Protein AF-A0A970DNC8-F1 (afdb_monomer_lite)

Radius of gyration: 26.07 Å; chains: 1; bounding box: 60×20×73 Å

Sequence (137 aa):
MKCIRCGKEHPNNVEVCDVCHFNFKEYRNRTKYYGINLRPEEINDDKRDLIIRPLLSFMFGIFGLMIPAIAVGTGLFFIIIFALVLNILAIRIAKRPAQSTFEYVRKFGIGLGILGLIISSIIFLLVLYFTIASILS

Secondary structure (DSSP, 8-state):
-B-TTT--B--TT-SB-TTT--BHHHHHHHHHHH---------SSHHHHHHHHHHHHHHHHHHHHHHHHHHHHHT-THHHHHHHHHHHHHHHHHTS---GGGHHHHHHHHHHHHHHHHHHHHHHHHHHHHHHHHHH-

pLDDT: mean 75.58, std 11.91, range [36.81, 89.94]

Foldseek 3Di:
DADPPPRDDDDPPDQADPPPRRGPPVVVVCCVPVVPPPPPDDDDDVQVLLVVLLVLLLVLLVCLQVQLVVCVVVVVLVSLVVSLVSLVSSLVSLVDHHDPVSVVSSVNSPVSSVVSNVVSVVSNVVVVVVVVVVVVD

Structure (mmCIF, N/CA/C/O backbone):
data_AF-A0A970DNC8-F1
#
_entry.id   AF-A0A970DNC8-F1
#
loop_
_atom_site.group_PDB
_atom_site.id
_atom_site.type_symbol
_atom_site.label_atom_id
_atom_site.label_alt_id
_atom_site.label_comp_id
_atom_site.label_asym_id
_atom_site.label_entity_id
_atom_site.label_seq_id
_atom_site.pdbx_PDB_ins_code
_atom_site.Cartn_x
_atom_site.Cartn_y
_atom_site.Cartn_z
_atom_site.occupancy
_atom_site.B_iso_or_equiv
_atom_site.auth_seq_id
_atom_site.auth_comp_id
_atom_site.auth_asym_id
_atom_site.auth_atom_id
_atom_site.pdbx_PDB_model_num
ATOM 1 N N . MET A 1 1 ? -35.114 8.768 35.072 1.00 74.69 1 MET A N 1
ATOM 2 C CA . MET A 1 1 ? -33.893 8.584 34.253 1.00 74.69 1 MET A CA 1
ATOM 3 C C . MET A 1 1 ? -34.097 7.496 33.203 1.00 74.69 1 MET A C 1
ATOM 5 O O . MET A 1 1 ? -34.771 6.512 33.485 1.00 74.69 1 MET A O 1
ATOM 9 N N . LYS A 1 2 ? -33.525 7.654 32.005 1.00 74.19 2 LYS A N 1
ATOM 10 C CA . LYS A 1 2 ? -33.611 6.656 30.926 1.00 74.19 2 LYS A CA 1
ATOM 11 C C . LYS A 1 2 ? -32.486 5.625 31.058 1.00 74.19 2 LYS A C 1
ATOM 13 O O . LYS A 1 2 ? -31.333 6.002 31.264 1.00 74.19 2 LYS A O 1
ATOM 18 N N . CYS A 1 3 ? -32.795 4.334 30.938 1.00 71.69 3 CYS A N 1
ATOM 19 C CA . CYS A 1 3 ? -31.767 3.297 30.912 1.00 71.69 3 CYS A CA 1
ATOM 20 C C . CYS A 1 3 ? -30.936 3.394 29.625 1.00 71.69 3 CYS A C 1
ATOM 22 O O . CYS A 1 3 ? -31.488 3.354 28.529 1.00 71.69 3 CYS A O 1
ATOM 24 N N . ILE A 1 4 ? -29.609 3.457 29.746 1.00 70.44 4 ILE A N 1
ATOM 25 C CA . ILE A 1 4 ? -28.689 3.565 28.598 1.00 70.44 4 ILE A CA 1
ATOM 26 C C . ILE A 1 4 ? -28.720 2.296 27.731 1.00 70.44 4 ILE A C 1
ATOM 28 O O . ILE A 1 4 ? -28.471 2.360 26.532 1.00 70.44 4 ILE A O 1
ATOM 32 N N . ARG A 1 5 ? -29.051 1.142 28.327 1.00 67.19 5 ARG A N 1
ATOM 33 C CA . ARG A 1 5 ? -29.021 -0.159 27.650 1.00 67.19 5 ARG A CA 1
ATOM 34 C C . ARG A 1 5 ? -30.344 -0.532 26.979 1.00 67.19 5 ARG A C 1
ATOM 36 O O . ARG A 1 5 ? -30.318 -1.024 25.860 1.00 67.19 5 ARG A O 1
ATOM 43 N N . CYS A 1 6 ? -31.482 -0.320 27.646 1.00 72.06 6 CYS A N 1
ATOM 44 C CA . CYS A 1 6 ? -32.801 -0.709 27.121 1.00 72.06 6 CYS A CA 1
ATOM 45 C C . CYS A 1 6 ? -33.707 0.470 26.741 1.00 72.06 6 CYS A C 1
ATOM 47 O O . CYS A 1 6 ? -34.789 0.255 26.205 1.00 72.06 6 CYS A O 1
ATOM 49 N N . GLY A 1 7 ? -33.309 1.712 27.032 1.00 70.31 7 GLY A N 1
ATOM 50 C CA . GLY A 1 7 ? -34.060 2.906 26.653 1.00 70.31 7 GLY A CA 1
ATOM 51 C C . GLY A 1 7 ? -35.369 3.144 27.416 1.00 70.31 7 GLY A C 1
ATOM 52 O O . GLY A 1 7 ? -36.033 4.133 27.121 1.00 70.31 7 GLY A O 1
ATOM 53 N N . LYS A 1 8 ? -35.744 2.299 28.386 1.00 74.50 8 LYS A N 1
ATOM 54 C CA . LYS A 1 8 ? -36.939 2.510 29.220 1.00 74.50 8 LYS A CA 1
ATOM 55 C C . LYS A 1 8 ? -36.723 3.591 30.278 1.00 74.50 8 LYS A C 1
ATOM 57 O O . LYS A 1 8 ? -35.601 3.814 30.743 1.00 74.50 8 LYS A O 1
ATOM 62 N N . GLU A 1 9 ? -37.806 4.271 30.636 1.00 80.06 9 GLU A N 1
ATOM 63 C CA . GLU A 1 9 ? -37.814 5.279 31.692 1.00 80.06 9 GLU A CA 1
ATOM 64 C C . GLU A 1 9 ? -38.011 4.632 33.060 1.00 80.06 9 GLU A C 1
ATOM 66 O O . GLU A 1 9 ? -38.894 3.801 33.252 1.00 80.06 9 GLU A O 1
ATOM 71 N N . HIS A 1 10 ? -37.174 5.032 34.013 1.00 78.94 10 HIS A N 1
ATOM 72 C CA . HIS A 1 10 ? -37.218 4.558 35.390 1.00 78.94 10 HIS A CA 1
ATOM 73 C C . HIS A 1 10 ? -37.240 5.735 36.373 1.00 78.94 10 HIS A C 1
ATOM 75 O O . HIS A 1 10 ? -36.703 6.808 36.063 1.00 78.94 10 HIS A O 1
ATOM 81 N N . PRO A 1 11 ? -37.790 5.541 37.585 1.00 81.94 11 PRO A N 1
ATOM 82 C CA . PRO A 1 11 ? -37.648 6.492 38.681 1.00 81.94 11 PRO A CA 1
ATOM 83 C C . PRO A 1 11 ? -36.172 6.813 38.958 1.00 81.94 11 PRO A C 1
ATOM 85 O O . PRO A 1 11 ? -35.288 5.974 38.783 1.00 81.94 11 PRO A O 1
ATOM 88 N N . ASN A 1 12 ? -35.887 8.027 39.432 1.00 73.56 12 ASN A N 1
ATOM 89 C CA . ASN A 1 12 ? -34.510 8.493 39.654 1.00 73.56 12 ASN A CA 1
ATOM 90 C C . ASN A 1 12 ? -33.761 7.757 40.788 1.00 73.56 12 ASN A C 1
ATOM 92 O O . ASN A 1 12 ? -32.561 7.967 40.942 1.00 73.56 12 ASN A O 1
ATOM 96 N N . ASN A 1 13 ? -34.444 6.894 41.551 1.00 76.88 13 ASN A N 1
ATOM 97 C CA . ASN A 1 13 ? -33.895 6.173 42.705 1.00 76.88 13 ASN A CA 1
ATOM 98 C C . ASN A 1 13 ? -33.688 4.661 42.466 1.00 76.88 13 ASN A C 1
ATOM 100 O O . ASN A 1 13 ? -33.577 3.887 43.411 1.00 76.88 13 ASN A O 1
ATOM 104 N N . VAL A 1 14 ? -33.692 4.210 41.210 1.00 78.12 14 VAL A N 1
ATOM 105 C CA . VAL A 1 14 ? -33.537 2.785 40.882 1.00 78.12 14 VAL A CA 1
ATOM 106 C C . VAL A 1 14 ? -32.055 2.435 40.712 1.00 78.12 14 VAL A C 1
ATOM 108 O O . VAL A 1 14 ? -31.379 3.001 39.856 1.00 78.12 14 VAL A O 1
ATOM 111 N N . GLU A 1 15 ? -31.540 1.491 41.508 1.00 81.38 15 GLU A N 1
ATOM 112 C CA . GLU A 1 15 ? -30.134 1.055 41.418 1.00 81.38 15 GLU A CA 1
ATOM 113 C C . GLU A 1 15 ? -29.879 0.099 40.240 1.00 81.38 15 GLU A C 1
ATOM 115 O O . GLU A 1 15 ? -28.806 0.138 39.633 1.00 81.38 15 GLU A O 1
ATOM 120 N N . VAL A 1 16 ? -30.869 -0.724 39.876 1.00 80.75 16 VAL A N 1
ATOM 121 C CA . VAL A 1 16 ? -30.772 -1.735 38.812 1.00 80.75 16 VAL A CA 1
ATOM 122 C C . VAL A 1 16 ? -32.027 -1.704 37.944 1.00 80.75 16 VAL A C 1
ATOM 124 O O . VAL A 1 16 ? -33.138 -1.709 38.460 1.00 80.75 16 VAL A O 1
ATOM 127 N N . CYS A 1 17 ? -31.861 -1.681 36.622 1.00 77.06 17 CYS A N 1
ATOM 128 C CA . CYS A 1 17 ? -32.978 -1.771 35.685 1.00 77.06 17 CYS A CA 1
ATOM 129 C C . CYS A 1 17 ? -33.678 -3.131 35.825 1.00 77.06 17 CYS A C 1
ATOM 131 O O . CYS A 1 17 ? -33.053 -4.171 35.645 1.00 77.06 17 CYS A O 1
ATOM 133 N N . ASP A 1 18 ? -34.978 -3.112 36.084 1.00 78.69 18 ASP A N 1
ATOM 134 C CA . ASP A 1 18 ? -35.879 -4.269 36.163 1.00 78.69 18 ASP A CA 1
ATOM 135 C C . ASP A 1 18 ? -36.014 -5.040 34.837 1.00 78.69 18 ASP A C 1
ATOM 137 O O . ASP A 1 18 ? -36.300 -6.231 34.839 1.00 78.69 18 ASP A O 1
ATOM 141 N N . VAL A 1 19 ? -35.785 -4.376 33.701 1.00 75.62 19 VAL A N 1
ATOM 142 C CA . VAL A 1 19 ? -35.993 -4.966 32.366 1.00 75.62 19 VAL A CA 1
ATOM 143 C C . VAL A 1 19 ? -34.734 -5.613 31.798 1.00 75.62 19 VAL A C 1
ATOM 145 O O . VAL A 1 19 ? -34.812 -6.626 31.111 1.00 75.62 19 VAL A O 1
ATOM 148 N N . CYS A 1 20 ? -33.565 -5.010 32.017 1.00 73.50 20 CYS A N 1
ATOM 149 C CA . CYS A 1 20 ? -32.308 -5.479 31.419 1.00 73.50 20 CYS A CA 1
ATOM 150 C C . CYS A 1 20 ? -31.195 -5.733 32.438 1.00 73.50 20 CYS A C 1
ATOM 152 O O . CYS A 1 20 ? -30.039 -5.913 32.048 1.00 73.50 20 CYS A O 1
ATOM 154 N N . HIS A 1 21 ? -31.529 -5.696 33.732 1.00 80.12 21 HIS A N 1
ATOM 155 C CA . HIS A 1 21 ? -30.613 -5.900 34.856 1.00 80.12 21 HIS A CA 1
ATOM 156 C C . HIS A 1 21 ? -29.367 -5.002 34.823 1.00 80.12 21 HIS A C 1
ATOM 158 O O . HIS A 1 21 ? -28.321 -5.326 35.381 1.00 80.12 21 HIS A O 1
ATOM 164 N N . PHE A 1 22 ? -29.459 -3.847 34.161 1.00 77.94 22 PHE A N 1
ATOM 165 C CA . PHE A 1 22 ? -28.363 -2.889 34.082 1.00 77.94 22 PHE A CA 1
ATOM 166 C C . PHE A 1 22 ? -28.186 -2.150 35.412 1.00 77.94 22 PHE A C 1
ATOM 168 O O . PHE A 1 22 ? -29.125 -1.516 35.889 1.00 77.94 22 PHE A O 1
ATOM 175 N N . ASN A 1 23 ? -26.980 -2.200 35.984 1.00 81.62 23 ASN A N 1
ATOM 176 C CA . ASN A 1 23 ? -26.659 -1.585 37.271 1.00 81.62 23 ASN A CA 1
ATOM 177 C C . ASN A 1 23 ? -26.191 -0.128 37.095 1.00 81.62 23 ASN A C 1
ATOM 179 O O . ASN A 1 23 ? -25.080 0.152 36.635 1.00 81.62 23 ASN A O 1
ATOM 183 N N . PHE A 1 24 ? -27.043 0.816 37.493 1.00 81.12 24 PHE A N 1
ATOM 184 C CA . PHE A 1 24 ? -26.782 2.251 37.386 1.00 81.12 24 PHE A CA 1
ATOM 185 C C . PHE A 1 24 ? -25.707 2.729 38.365 1.00 81.12 24 PHE A C 1
ATOM 187 O O . PHE A 1 24 ? -24.965 3.667 38.060 1.00 81.12 24 PHE A O 1
ATOM 194 N N . LYS A 1 25 ? -25.608 2.086 39.533 1.00 79.31 25 LYS A N 1
ATOM 195 C CA . LYS A 1 25 ? -24.642 2.418 40.585 1.00 79.31 25 LYS A CA 1
ATOM 196 C C . LYS A 1 25 ? -23.228 2.040 40.168 1.00 79.31 25 LYS A C 1
ATOM 198 O O . LYS A 1 25 ? -22.313 2.850 40.291 1.00 79.31 25 LYS A O 1
ATOM 203 N N . GLU A 1 26 ? -23.066 0.847 39.601 1.00 75.00 26 GLU A N 1
ATOM 204 C CA . GLU A 1 26 ? -21.781 0.395 39.068 1.00 75.00 26 GLU A CA 1
ATOM 205 C C . GLU A 1 26 ? -21.335 1.259 37.884 1.00 75.00 26 GLU A C 1
ATOM 207 O O . GLU A 1 26 ? -20.182 1.682 37.829 1.00 75.00 26 GLU A O 1
ATOM 212 N N . TYR A 1 27 ? -22.257 1.598 36.978 1.00 72.69 27 TYR A N 1
ATOM 213 C CA . TYR A 1 27 ? -21.968 2.491 35.859 1.00 72.69 27 TYR A CA 1
ATOM 214 C C . TYR A 1 27 ? -21.524 3.887 36.323 1.00 72.69 27 TYR A C 1
ATOM 216 O O . TYR A 1 27 ? -20.517 4.399 35.836 1.00 72.69 27 TYR A O 1
ATOM 224 N N . ARG A 1 28 ? -22.222 4.478 37.307 1.00 73.12 28 ARG A N 1
ATOM 225 C CA . ARG A 1 28 ? -21.870 5.782 37.896 1.00 73.12 28 ARG A CA 1
ATOM 226 C C . ARG A 1 28 ? -20.523 5.745 38.621 1.00 73.12 28 ARG A C 1
ATOM 228 O O . ARG A 1 28 ? -19.752 6.698 38.542 1.00 73.12 28 ARG A O 1
ATOM 235 N N . ASN A 1 29 ? -20.223 4.650 39.316 1.00 72.50 29 ASN A N 1
ATOM 236 C CA . ASN A 1 29 ? -18.922 4.469 39.952 1.00 72.50 29 ASN A CA 1
ATOM 237 C C . ASN A 1 29 ? -17.822 4.311 38.897 1.00 72.50 29 ASN A C 1
ATOM 239 O O . ASN A 1 29 ? -16.789 4.968 39.001 1.00 72.50 29 ASN A O 1
ATOM 243 N N . ARG A 1 30 ? -18.046 3.531 37.831 1.00 63.44 30 ARG A N 1
ATOM 244 C CA . ARG A 1 30 ? -17.067 3.413 3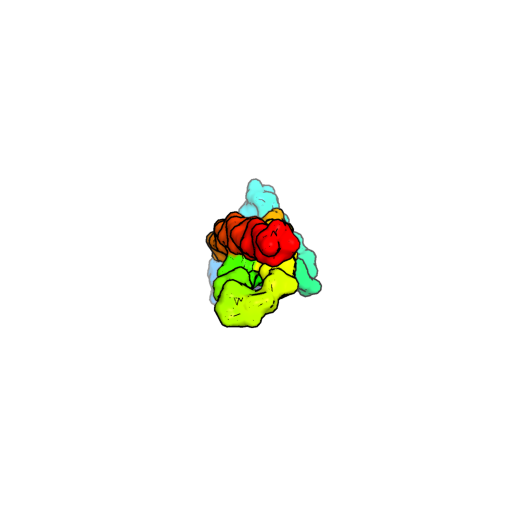6.745 1.00 63.44 30 ARG A CA 1
ATOM 245 C C . ARG A 1 30 ? -16.789 4.748 36.064 1.00 63.44 30 ARG A C 1
ATOM 247 O O . ARG A 1 30 ? -15.627 5.058 35.842 1.00 63.44 30 ARG A O 1
ATOM 254 N N . THR A 1 31 ? -17.804 5.556 35.763 1.00 64.44 31 THR A N 1
ATOM 255 C CA . THR A 1 31 ? -17.577 6.883 35.168 1.00 64.44 31 THR A CA 1
ATOM 256 C C . THR A 1 31 ? -16.831 7.823 36.114 1.00 64.44 31 THR A C 1
ATOM 258 O O . THR A 1 31 ? -15.974 8.571 35.651 1.00 64.44 31 THR A O 1
ATOM 261 N N . LYS A 1 32 ? -17.080 7.738 37.430 1.00 66.75 32 LYS A N 1
ATOM 262 C CA . LYS A 1 32 ? -16.378 8.540 38.445 1.00 66.75 32 LYS A CA 1
ATOM 263 C C . LYS A 1 32 ? -14.904 8.150 38.619 1.00 66.75 32 LYS A C 1
ATOM 265 O O . LYS A 1 32 ? -14.070 9.038 38.744 1.00 66.75 32 LYS A O 1
ATOM 270 N N . TYR A 1 33 ? -14.584 6.854 38.638 1.00 56.44 33 TYR A N 1
ATOM 271 C CA . TYR A 1 33 ? -13.221 6.368 38.912 1.00 56.44 33 TYR A CA 1
ATOM 272 C C . TYR A 1 33 ? -12.362 6.177 37.657 1.00 56.44 33 TYR A C 1
ATOM 274 O O . TYR A 1 33 ? -11.154 6.374 37.720 1.00 56.44 33 TYR A O 1
ATOM 282 N N . TYR A 1 34 ? -12.962 5.822 36.518 1.00 59.91 34 TYR A N 1
ATOM 283 C CA . TYR A 1 34 ? -12.230 5.540 35.277 1.00 59.91 34 TYR A CA 1
ATOM 284 C C . TYR A 1 34 ? -12.287 6.675 34.257 1.00 59.91 34 TYR A C 1
ATOM 286 O O . TYR A 1 34 ? -11.800 6.496 33.144 1.00 59.91 34 TYR A O 1
ATOM 294 N N . GLY A 1 35 ? -12.885 7.826 34.600 1.00 48.44 35 GLY A N 1
ATOM 295 C CA . GLY A 1 35 ? -12.924 8.992 33.714 1.00 48.44 35 GLY A CA 1
ATOM 296 C C . GLY A 1 35 ? -13.406 8.632 32.311 1.00 48.44 35 GLY A C 1
ATOM 297 O O . GLY A 1 35 ? -12.853 9.109 31.321 1.00 48.44 35 GLY A O 1
ATOM 298 N N . ILE A 1 36 ? -14.386 7.723 32.216 1.00 52.44 36 ILE A N 1
ATOM 299 C CA . ILE A 1 36 ? -14.956 7.333 30.932 1.00 52.44 36 ILE A CA 1
ATOM 300 C C . ILE A 1 36 ? -15.714 8.565 30.458 1.00 52.44 36 ILE A C 1
ATOM 302 O O . ILE A 1 36 ? -16.857 8.793 30.855 1.00 52.44 36 ILE A O 1
ATOM 306 N N . ASN A 1 37 ? -15.033 9.377 29.651 1.00 45.44 37 ASN A N 1
ATOM 307 C CA . ASN A 1 37 ? -15.602 10.424 28.825 1.00 45.44 37 ASN A CA 1
ATOM 308 C C . ASN A 1 37 ? -16.607 9.766 27.872 1.00 45.44 37 ASN A C 1
ATOM 310 O O . ASN A 1 37 ? -16.352 9.600 26.683 1.00 45.44 37 ASN A O 1
ATOM 314 N N . LEU A 1 38 ? -17.772 9.384 28.388 1.00 49.81 38 LEU A N 1
ATOM 315 C CA . LEU A 1 38 ? -18.983 9.328 27.596 1.00 49.81 38 LEU A CA 1
ATOM 316 C C . LEU A 1 38 ? -19.346 10.777 27.313 1.00 49.81 38 LEU A C 1
ATOM 318 O O . LEU A 1 38 ? -20.230 11.340 27.949 1.00 49.81 38 LEU A O 1
ATOM 322 N N . ARG A 1 39 ? -18.604 11.395 26.394 1.00 42.31 39 ARG A N 1
ATOM 323 C CA . ARG A 1 39 ? -19.081 12.575 25.695 1.00 42.31 39 ARG A CA 1
ATOM 324 C C . ARG A 1 39 ? -20.351 12.143 24.959 1.00 42.31 39 ARG A C 1
ATOM 326 O O . ARG A 1 39 ? -20.266 11.266 24.094 1.00 42.31 39 ARG A O 1
ATOM 333 N N . PRO A 1 40 ? -21.524 12.694 25.300 1.00 50.53 40 PRO A N 1
ATOM 334 C CA . PRO A 1 40 ? -22.644 12.677 24.388 1.00 50.53 40 PRO A CA 1
ATOM 335 C C . PRO A 1 40 ? -22.340 13.768 23.362 1.00 50.53 40 PRO A C 1
ATOM 337 O O . PRO A 1 40 ? -22.773 14.899 23.522 1.00 50.53 40 PRO A O 1
ATOM 340 N N . GLU A 1 41 ? -21.507 13.475 22.371 1.00 40.44 41 GLU A N 1
ATOM 341 C CA . GLU A 1 41 ? -21.140 14.476 21.370 1.00 40.44 41 GLU A CA 1
ATOM 342 C C . GLU A 1 41 ? -21.199 13.818 19.994 1.00 40.44 41 GLU A C 1
ATOM 344 O O . GLU A 1 41 ? -20.431 12.913 19.672 1.00 40.44 41 GLU A O 1
ATOM 349 N N . GLU A 1 42 ? -22.259 14.201 19.284 1.00 36.81 42 GLU A N 1
ATOM 350 C CA . GLU A 1 42 ? -22.454 14.135 17.838 1.00 36.81 42 GLU A CA 1
ATOM 351 C C . GLU A 1 42 ? -21.955 12.869 17.133 1.00 36.81 42 GLU A C 1
ATOM 353 O O . GLU A 1 42 ? -20.850 12.753 16.602 1.00 36.81 42 GLU A O 1
ATOM 358 N N . ILE A 1 43 ? -22.876 11.917 16.990 1.00 48.34 43 ILE A N 1
ATOM 359 C CA . ILE A 1 43 ? -22.907 11.131 15.760 1.00 48.34 43 ILE A CA 1
ATOM 360 C C . ILE A 1 43 ? -23.159 12.144 14.638 1.00 48.34 43 ILE A C 1
ATOM 362 O O . ILE A 1 43 ? -24.233 12.735 14.644 1.00 48.34 43 ILE A O 1
ATOM 366 N N . ASN A 1 44 ? -22.194 12.360 13.736 1.00 46.28 44 ASN A N 1
ATOM 367 C CA . ASN A 1 44 ? -22.399 12.434 12.275 1.00 46.28 44 ASN A CA 1
ATOM 368 C C . ASN A 1 44 ? -21.187 13.026 11.525 1.00 46.28 44 ASN A C 1
ATOM 370 O O . ASN A 1 44 ? -21.326 14.070 10.915 1.00 46.28 44 ASN A O 1
ATOM 374 N N . ASP A 1 45 ? -20.017 12.366 11.548 1.00 49.47 45 ASP A N 1
ATOM 375 C CA . ASP A 1 45 ? -19.222 12.109 10.317 1.00 49.47 45 ASP A CA 1
ATOM 376 C C . ASP A 1 45 ? -17.858 11.439 10.576 1.00 49.47 45 ASP A C 1
ATOM 378 O O . ASP A 1 45 ? -17.447 10.569 9.806 1.00 49.47 45 ASP A O 1
ATOM 382 N N . ASP A 1 46 ? -17.209 11.689 11.716 1.00 54.25 46 ASP A N 1
ATOM 383 C CA . ASP A 1 46 ? -15.831 11.210 11.951 1.00 54.25 46 ASP A CA 1
ATOM 384 C C . ASP A 1 46 ? -15.691 9.677 12.060 1.00 54.25 46 ASP A C 1
ATOM 386 O O . ASP A 1 46 ? -14.696 9.094 11.622 1.00 54.25 46 ASP A O 1
ATOM 390 N N . LYS A 1 47 ? -16.704 8.973 12.592 1.00 53.31 47 LYS A N 1
ATOM 391 C CA . LYS A 1 47 ? -16.660 7.501 12.741 1.00 53.31 47 LYS A CA 1
ATOM 392 C C . LYS A 1 47 ? -16.601 6.757 11.411 1.00 53.31 47 LYS A C 1
ATOM 394 O O . LYS A 1 47 ? -15.976 5.701 11.345 1.00 53.31 47 LYS A O 1
ATOM 399 N N . ARG A 1 48 ? -17.239 7.282 10.360 1.00 59.06 48 ARG A N 1
ATOM 400 C CA . ARG A 1 48 ? -17.141 6.679 9.022 1.00 59.06 48 ARG A CA 1
ATOM 401 C C . ARG A 1 48 ? -15.739 6.855 8.466 1.00 59.06 48 ARG A C 1
ATOM 403 O O . ARG A 1 48 ? -15.193 5.922 7.888 1.00 59.06 48 ARG A O 1
ATOM 410 N N . ASP A 1 49 ? -15.132 8.004 8.715 1.00 61.59 49 ASP A N 1
ATOM 411 C CA . ASP A 1 49 ? -13.806 8.328 8.210 1.00 61.59 49 ASP A CA 1
ATOM 412 C C . ASP A 1 49 ? -12.711 7.427 8.824 1.00 61.59 49 ASP A C 1
ATOM 414 O O . ASP A 1 49 ? -11.800 6.965 8.133 1.00 61.59 49 ASP A O 1
ATOM 418 N N . LEU A 1 50 ? -12.873 7.051 10.099 1.00 61.12 50 LEU A N 1
ATOM 419 C CA . LEU A 1 50 ? -12.040 6.066 10.811 1.00 61.12 50 LEU A CA 1
ATOM 420 C C . LEU A 1 50 ? -12.055 4.648 10.193 1.00 61.12 50 LEU A C 1
ATOM 422 O O . LEU A 1 50 ? -11.128 3.874 10.452 1.00 61.12 50 LEU A O 1
ATOM 426 N N . ILE A 1 51 ? -13.076 4.313 9.393 1.00 68.06 51 ILE A N 1
ATOM 427 C CA . ILE A 1 51 ? -13.236 3.024 8.691 1.00 68.06 51 ILE A CA 1
ATOM 428 C C . ILE A 1 51 ? -12.887 3.161 7.203 1.00 68.06 51 ILE A C 1
ATOM 430 O O . ILE A 1 51 ? -12.194 2.312 6.642 1.00 68.06 51 ILE A O 1
ATOM 434 N N . ILE A 1 52 ? -13.333 4.242 6.557 1.00 73.88 52 ILE A N 1
ATOM 435 C CA . ILE A 1 52 ? -13.134 4.474 5.122 1.00 73.88 52 ILE A CA 1
ATOM 436 C C . ILE A 1 52 ? -11.649 4.639 4.813 1.00 73.88 52 ILE A C 1
ATOM 438 O O . ILE A 1 52 ? -11.160 4.025 3.875 1.00 73.88 52 ILE A O 1
ATOM 442 N N . ARG A 1 53 ? -10.897 5.400 5.613 1.00 76.19 53 ARG A N 1
ATOM 443 C CA . ARG A 1 53 ? -9.465 5.656 5.374 1.00 76.19 53 ARG A CA 1
ATOM 444 C C . ARG A 1 53 ? -8.603 4.389 5.312 1.00 76.19 53 ARG A C 1
ATOM 446 O O . ARG A 1 53 ? -7.858 4.252 4.339 1.00 76.19 53 ARG A O 1
ATOM 453 N N . PRO A 1 54 ? -8.656 3.462 6.290 1.00 73.88 54 PRO A N 1
ATOM 454 C CA . PRO A 1 54 ? -7.878 2.228 6.202 1.00 73.88 54 PRO A CA 1
ATOM 455 C C . PRO A 1 54 ? -8.318 1.340 5.029 1.00 73.88 54 PRO A C 1
ATOM 457 O O . PRO A 1 54 ? -7.457 0.742 4.386 1.00 73.88 54 PRO A O 1
ATOM 460 N N . LEU A 1 55 ? -9.611 1.313 4.686 1.00 80.19 55 LEU A N 1
ATOM 461 C CA . LEU A 1 55 ? -10.102 0.597 3.504 1.00 80.19 55 LEU A CA 1
ATOM 462 C C . LEU A 1 55 ? -9.579 1.220 2.197 1.00 80.19 55 LEU A C 1
ATOM 464 O O . LEU A 1 55 ? -9.104 0.511 1.314 1.00 80.19 55 LEU A O 1
ATOM 468 N N . LEU A 1 56 ? -9.606 2.550 2.092 1.00 81.38 56 LEU A N 1
ATOM 469 C CA . LEU A 1 56 ? -9.147 3.292 0.919 1.00 81.38 56 LEU A CA 1
ATOM 470 C C . LEU A 1 56 ? -7.639 3.126 0.711 1.00 81.38 56 LEU A C 1
ATOM 472 O O . LEU A 1 56 ? -7.188 2.915 -0.409 1.00 81.38 56 LEU A O 1
ATOM 476 N N . SER A 1 57 ? -6.861 3.166 1.797 1.00 82.50 57 SER A N 1
ATOM 477 C CA . SER A 1 57 ? -5.427 2.872 1.760 1.00 82.50 57 SER A CA 1
ATOM 478 C C . SER A 1 57 ? -5.150 1.462 1.237 1.00 82.50 57 SER A C 1
ATOM 480 O O . SER A 1 57 ? -4.292 1.288 0.374 1.00 82.50 57 SER A O 1
ATOM 482 N N . PHE A 1 58 ? -5.903 0.469 1.710 1.00 83.06 58 PHE A N 1
ATOM 483 C CA . PHE A 1 58 ? -5.778 -0.906 1.241 1.00 83.06 58 PHE A CA 1
ATOM 484 C C . PHE A 1 58 ? -6.105 -1.033 -0.254 1.00 83.06 58 PHE A C 1
ATOM 486 O O . PHE A 1 58 ? -5.309 -1.592 -1.007 1.00 83.06 58 PHE A O 1
ATOM 493 N N . MET A 1 59 ? -7.219 -0.448 -0.705 1.00 87.19 59 MET A N 1
ATOM 494 C CA . MET A 1 59 ? -7.598 -0.452 -2.122 1.00 87.19 59 MET A CA 1
ATOM 495 C C . MET A 1 59 ? -6.545 0.234 -2.997 1.00 87.19 59 MET A C 1
ATOM 497 O O . MET A 1 59 ? -6.122 -0.333 -4.003 1.00 87.19 59 MET A O 1
ATOM 501 N N . PHE A 1 60 ? -6.067 1.417 -2.603 1.00 86.94 60 PHE A N 1
ATOM 502 C CA . PHE A 1 60 ? -5.026 2.124 -3.349 1.00 86.94 60 PHE A CA 1
ATOM 503 C C . PHE A 1 60 ? -3.694 1.374 -3.367 1.00 86.94 60 PHE A C 1
ATOM 505 O O . PHE A 1 60 ? -3.025 1.400 -4.394 1.00 86.94 60 PHE A O 1
ATOM 512 N N . GLY A 1 61 ? -3.331 0.671 -2.291 1.00 82.31 61 GLY A N 1
ATOM 513 C CA . GLY A 1 61 ? -2.149 -0.191 -2.268 1.00 82.31 61 GLY A CA 1
ATOM 514 C C . GLY A 1 61 ? -2.256 -1.364 -3.249 1.00 82.31 61 GLY A C 1
ATOM 515 O O . GLY A 1 61 ? -1.306 -1.647 -3.971 1.00 82.31 61 GLY A O 1
ATOM 516 N N . ILE A 1 62 ? -3.424 -2.012 -3.339 1.00 86.94 62 ILE A N 1
ATOM 517 C CA . ILE A 1 62 ? -3.659 -3.094 -4.314 1.00 86.94 62 ILE A CA 1
ATOM 518 C C . ILE A 1 62 ? -3.583 -2.563 -5.744 1.00 86.94 62 ILE A C 1
ATOM 520 O O . ILE A 1 62 ? -2.871 -3.128 -6.576 1.00 86.94 62 ILE A O 1
ATOM 524 N N . PHE A 1 63 ? -4.292 -1.471 -6.040 1.00 85.94 63 PHE A N 1
ATOM 525 C CA . PHE A 1 63 ? -4.267 -0.882 -7.377 1.00 85.94 63 PHE A CA 1
ATOM 526 C C . PHE A 1 63 ? -2.864 -0.404 -7.747 1.00 85.94 63 PHE A C 1
ATOM 528 O O . PHE A 1 63 ? -2.386 -0.697 -8.839 1.00 85.94 63 PHE A O 1
ATOM 535 N N . GLY A 1 64 ? -2.166 0.248 -6.818 1.00 82.50 64 GLY A N 1
ATOM 536 C CA . GLY A 1 64 ? -0.792 0.698 -7.004 1.00 82.50 64 GLY A CA 1
ATOM 537 C C . GLY A 1 64 ? 0.208 -0.434 -7.260 1.00 82.50 64 GLY A C 1
ATOM 538 O O . GLY A 1 64 ? 1.259 -0.173 -7.838 1.00 82.50 64 GLY A O 1
ATOM 539 N N . LEU A 1 65 ? -0.114 -1.676 -6.888 1.00 84.94 65 LEU A N 1
ATOM 540 C CA . LEU A 1 65 ? 0.706 -2.858 -7.164 1.00 84.94 65 LEU A CA 1
ATOM 541 C C . LEU A 1 65 ? 0.318 -3.567 -8.474 1.00 84.94 65 LEU A C 1
ATOM 543 O O . LEU A 1 65 ? 1.188 -4.073 -9.178 1.00 84.94 65 LEU A O 1
ATOM 547 N N . MET A 1 66 ? -0.968 -3.578 -8.828 1.00 86.88 66 MET A N 1
ATOM 548 C CA . MET A 1 66 ? -1.482 -4.206 -10.056 1.00 86.88 66 MET A CA 1
ATOM 549 C C . MET A 1 66 ? -1.184 -3.388 -11.318 1.00 86.88 66 MET A C 1
ATOM 551 O O . MET A 1 66 ? -0.832 -3.939 -12.361 1.00 86.88 66 MET A O 1
ATOM 555 N N . ILE A 1 67 ? -1.307 -2.063 -11.230 1.00 85.44 67 ILE A N 1
ATOM 556 C CA . ILE A 1 67 ? -1.182 -1.153 -12.373 1.00 85.44 67 ILE A CA 1
ATOM 557 C C . ILE A 1 67 ? 0.192 -1.243 -13.079 1.00 85.44 67 ILE A C 1
ATOM 559 O O . ILE A 1 67 ? 0.206 -1.309 -14.310 1.00 85.44 67 ILE A O 1
ATOM 563 N N . PRO A 1 68 ? 1.341 -1.295 -12.373 1.00 80.31 68 PRO A N 1
ATOM 564 C CA . PRO A 1 68 ? 2.648 -1.438 -13.015 1.00 80.31 68 PRO A CA 1
ATOM 565 C C . PRO A 1 68 ? 2.776 -2.708 -13.864 1.00 80.31 68 PRO A C 1
ATOM 567 O O . PRO A 1 68 ? 3.351 -2.656 -14.947 1.00 80.31 68 PRO A O 1
ATOM 570 N N . ALA A 1 69 ? 2.206 -3.832 -13.415 1.00 81.38 69 ALA A N 1
ATOM 571 C CA . ALA A 1 69 ? 2.245 -5.090 -14.163 1.00 81.38 69 ALA A CA 1
ATOM 572 C C . ALA A 1 69 ? 1.478 -4.987 -15.495 1.00 81.38 69 ALA A C 1
ATOM 574 O O . ALA A 1 69 ? 1.944 -5.467 -16.527 1.00 81.38 69 ALA A O 1
ATOM 575 N N . ILE A 1 70 ? 0.334 -4.298 -15.486 1.00 83.62 70 ILE A N 1
ATOM 576 C CA . ILE A 1 70 ? -0.482 -4.053 -16.685 1.00 83.62 70 ILE A CA 1
ATOM 577 C C . ILE A 1 70 ? 0.222 -3.069 -17.635 1.00 83.62 70 ILE A C 1
ATOM 579 O O . ILE A 1 70 ? 0.169 -3.231 -18.857 1.00 83.62 70 ILE A O 1
ATOM 583 N N . ALA A 1 71 ? 0.914 -2.063 -17.092 1.00 82.75 71 ALA A N 1
ATOM 584 C CA . ALA A 1 71 ? 1.628 -1.063 -17.883 1.00 82.75 71 ALA A CA 1
ATOM 585 C C . ALA A 1 71 ? 2.774 -1.671 -18.711 1.00 82.75 71 ALA A C 1
ATOM 587 O O . ALA A 1 71 ? 2.968 -1.274 -19.858 1.00 82.75 71 ALA A O 1
ATOM 588 N N . VAL A 1 72 ? 3.482 -2.674 -18.173 1.00 79.25 72 VAL A N 1
ATOM 589 C CA . VAL A 1 72 ? 4.544 -3.388 -18.908 1.00 79.25 72 VAL A CA 1
ATOM 590 C C . VAL A 1 72 ? 3.983 -4.119 -20.133 1.00 79.25 72 VAL A C 1
ATOM 592 O O . VAL A 1 72 ? 4.573 -4.042 -21.204 1.00 79.25 72 VAL A O 1
ATOM 595 N N . GLY A 1 73 ? 2.828 -4.781 -20.007 1.00 79.38 73 GLY A N 1
ATOM 596 C CA . GLY A 1 73 ? 2.215 -5.521 -21.118 1.00 79.38 73 GLY A CA 1
ATOM 597 C C . GLY A 1 73 ? 1.565 -4.642 -22.192 1.00 79.38 73 GLY A C 1
ATOM 598 O O . GLY A 1 73 ? 1.401 -5.081 -23.325 1.00 79.38 73 GLY A O 1
ATOM 599 N N . THR A 1 74 ? 1.192 -3.408 -21.849 1.00 81.06 74 THR A N 1
ATOM 600 C CA . THR A 1 74 ? 0.471 -2.486 -22.749 1.00 81.06 74 THR A CA 1
ATOM 601 C C . THR A 1 74 ? 1.355 -1.387 -23.341 1.00 81.06 74 THR A C 1
ATOM 603 O O . THR A 1 74 ? 0.909 -0.671 -24.233 1.00 81.06 74 THR A O 1
ATOM 606 N N . GLY A 1 75 ? 2.591 -1.221 -22.854 1.00 75.81 75 GLY A N 1
ATOM 607 C CA . GLY A 1 75 ? 3.508 -0.158 -23.289 1.00 75.81 75 GLY A CA 1
ATOM 608 C C . GLY A 1 75 ? 3.093 1.252 -22.848 1.00 75.81 75 GLY A C 1
ATOM 609 O O . GLY A 1 75 ? 3.693 2.242 -23.261 1.00 75.81 75 GLY A O 1
ATOM 610 N N . LEU A 1 76 ? 2.067 1.377 -22.000 1.00 80.62 76 LEU A N 1
ATOM 611 C CA . LEU A 1 76 ? 1.534 2.659 -21.540 1.00 80.62 76 LEU A CA 1
ATOM 612 C C . LEU A 1 76 ? 2.297 3.160 -20.306 1.00 80.62 76 LEU A C 1
ATOM 614 O O . LEU A 1 76 ? 1.799 3.147 -19.180 1.00 80.62 76 LEU A O 1
ATOM 618 N N . PHE A 1 77 ? 3.521 3.641 -20.519 1.00 78.12 77 PHE A N 1
ATOM 619 C CA . PHE A 1 77 ? 4.432 4.033 -19.436 1.00 78.12 77 PHE A CA 1
ATOM 620 C C . PHE A 1 77 ? 3.928 5.191 -18.559 1.00 78.12 77 PHE A C 1
ATOM 622 O O . PHE A 1 77 ? 4.235 5.234 -17.368 1.00 78.12 77 PHE A O 1
ATOM 629 N N . PHE A 1 78 ? 3.087 6.088 -19.089 1.00 78.81 78 PHE A N 1
ATOM 630 C CA . PHE A 1 78 ? 2.470 7.176 -18.310 1.00 78.81 78 PHE A CA 1
ATOM 631 C C . PHE A 1 78 ? 1.631 6.665 -17.128 1.00 78.81 78 PHE A C 1
ATOM 633 O O . PHE A 1 78 ? 1.520 7.329 -16.097 1.00 78.81 78 PHE A O 1
ATOM 640 N N . ILE A 1 79 ? 1.088 5.452 -17.245 1.00 84.31 79 ILE A N 1
ATOM 641 C CA . ILE A 1 79 ? 0.271 4.820 -16.209 1.00 84.31 79 ILE A CA 1
ATOM 642 C C . ILE A 1 79 ? 1.125 4.426 -14.983 1.00 84.31 79 ILE A C 1
ATOM 644 O O . ILE A 1 79 ? 0.620 4.385 -13.861 1.00 84.31 79 ILE A O 1
ATOM 648 N N . ILE A 1 80 ? 2.437 4.223 -15.150 1.00 85.12 80 ILE A N 1
ATOM 649 C CA . ILE A 1 80 ? 3.362 3.920 -14.042 1.00 85.12 80 ILE A CA 1
ATOM 650 C C . ILE A 1 80 ? 3.484 5.122 -13.094 1.00 85.12 80 ILE A C 1
ATOM 652 O O . ILE A 1 80 ? 3.505 4.957 -11.873 1.00 85.12 80 ILE A O 1
ATOM 656 N N . ILE A 1 81 ? 3.489 6.344 -13.637 1.00 84.38 81 ILE A N 1
ATOM 657 C CA . ILE A 1 81 ? 3.508 7.579 -12.838 1.00 84.38 81 ILE A CA 1
ATOM 658 C C . ILE A 1 81 ? 2.233 7.667 -11.991 1.00 84.38 81 ILE A C 1
ATOM 660 O O . ILE A 1 81 ? 2.289 7.982 -10.802 1.00 84.38 81 ILE A O 1
ATOM 664 N N . PHE A 1 82 ? 1.084 7.316 -12.572 1.00 85.81 82 PHE A N 1
ATOM 665 C CA . PHE A 1 82 ? -0.184 7.261 -11.847 1.00 85.81 82 PHE A CA 1
ATOM 666 C C . PHE A 1 82 ? -0.162 6.221 -10.711 1.00 85.81 82 PHE A C 1
ATOM 668 O O . PHE A 1 82 ? -0.596 6.518 -9.596 1.00 85.81 82 PHE A O 1
ATOM 675 N N . ALA A 1 83 ? 0.424 5.039 -10.943 1.00 85.31 83 ALA A N 1
ATOM 676 C CA . ALA A 1 83 ? 0.607 4.022 -9.905 1.00 85.31 83 ALA A CA 1
ATOM 677 C C . ALA A 1 83 ? 1.486 4.513 -8.739 1.00 85.31 83 ALA A C 1
ATOM 679 O O . ALA A 1 83 ? 1.160 4.277 -7.574 1.00 85.31 83 ALA A O 1
ATOM 680 N N . LEU A 1 84 ? 2.569 5.247 -9.025 1.00 86.31 84 LEU A N 1
ATOM 681 C CA . LEU A 1 84 ? 3.419 5.853 -7.993 1.00 86.31 84 LEU A CA 1
ATOM 682 C C . LEU A 1 84 ? 2.639 6.846 -7.122 1.00 86.31 84 LEU A C 1
ATOM 684 O O . LEU A 1 84 ? 2.732 6.794 -5.894 1.00 86.31 84 LEU A O 1
ATOM 688 N N . VAL A 1 85 ? 1.822 7.706 -7.737 1.00 87.69 85 VAL A N 1
ATOM 689 C CA . VAL A 1 85 ? 0.979 8.670 -7.011 1.00 87.69 85 VAL A CA 1
ATOM 690 C C . VAL A 1 85 ? -0.027 7.954 -6.104 1.00 87.69 85 VAL A C 1
ATOM 692 O O . VAL A 1 85 ? -0.182 8.336 -4.941 1.00 87.69 85 VAL A O 1
ATOM 695 N N . LEU A 1 86 ? -0.663 6.882 -6.588 1.00 86.25 86 LEU A N 1
ATOM 696 C CA . LEU A 1 86 ? -1.592 6.076 -5.790 1.00 86.25 86 LEU A CA 1
ATOM 697 C C . LEU A 1 86 ? -0.914 5.402 -4.593 1.00 86.25 86 LEU A C 1
ATOM 699 O O . LEU A 1 86 ? -1.459 5.447 -3.491 1.00 86.25 86 LEU A O 1
ATOM 703 N N . ASN A 1 87 ? 0.286 4.845 -4.768 1.00 84.88 87 ASN A N 1
ATOM 704 C CA . ASN A 1 87 ? 1.044 4.245 -3.666 1.00 84.88 87 ASN A CA 1
ATOM 705 C C . ASN A 1 87 ? 1.413 5.289 -2.592 1.00 84.88 87 ASN A C 1
ATOM 707 O O . ASN A 1 87 ? 1.276 5.033 -1.393 1.00 84.88 87 ASN A O 1
ATOM 711 N N . ILE A 1 88 ? 1.801 6.505 -2.996 1.00 86.44 88 ILE A N 1
ATOM 712 C CA . ILE A 1 88 ? 2.077 7.612 -2.063 1.00 86.44 88 ILE A CA 1
ATOM 713 C C . ILE A 1 88 ? 0.803 8.024 -1.307 1.00 86.44 88 ILE A C 1
ATOM 715 O O . ILE A 1 88 ? 0.841 8.226 -0.088 1.00 86.44 88 ILE A O 1
ATOM 719 N N . LEU A 1 89 ? -0.335 8.120 -2.002 1.00 84.62 89 LEU A N 1
ATOM 720 C CA . LEU A 1 89 ? -1.638 8.404 -1.394 1.00 84.62 89 LEU A CA 1
ATOM 721 C C . LEU A 1 89 ? -2.051 7.309 -0.405 1.00 84.62 89 LEU A C 1
ATOM 723 O O . LEU A 1 89 ? -2.465 7.633 0.710 1.00 84.62 89 LEU A O 1
ATOM 727 N N . ALA A 1 90 ? -1.866 6.036 -0.762 1.00 82.31 90 ALA A N 1
ATOM 728 C CA . ALA A 1 90 ? -2.155 4.891 0.096 1.00 82.31 90 ALA A CA 1
ATOM 729 C C . ALA A 1 90 ? -1.400 4.985 1.429 1.00 82.31 90 ALA A C 1
ATOM 731 O O . ALA A 1 90 ? -2.005 4.843 2.496 1.00 82.31 90 ALA A O 1
ATOM 732 N N . ILE A 1 91 ? -0.103 5.310 1.381 1.00 81.75 91 ILE A N 1
ATOM 733 C CA . ILE A 1 91 ? 0.741 5.483 2.570 1.00 81.75 91 ILE A CA 1
ATOM 734 C C . ILE A 1 91 ? 0.311 6.722 3.368 1.00 81.75 91 ILE A C 1
ATOM 736 O O . ILE A 1 91 ? 0.223 6.680 4.597 1.00 81.75 91 ILE A O 1
ATOM 740 N N . ARG A 1 92 ? 0.024 7.844 2.695 1.00 84.38 92 ARG A N 1
ATOM 741 C CA . ARG A 1 92 ? -0.350 9.104 3.358 1.00 84.38 92 ARG A CA 1
ATOM 742 C C . ARG A 1 92 ? -1.691 9.002 4.083 1.00 84.38 92 ARG A C 1
ATOM 744 O O . ARG A 1 92 ? -1.825 9.535 5.184 1.00 84.38 92 ARG A O 1
ATOM 751 N N . ILE A 1 93 ? -2.662 8.309 3.493 1.00 78.88 93 ILE A N 1
ATOM 752 C CA . ILE A 1 93 ? -3.974 8.060 4.101 1.00 78.88 93 ILE A CA 1
ATOM 753 C C . ILE A 1 93 ? -3.829 7.117 5.299 1.00 78.88 93 ILE A C 1
ATOM 755 O O . ILE A 1 93 ? -4.414 7.373 6.350 1.00 78.88 93 ILE A O 1
ATOM 759 N N . ALA A 1 94 ? -2.978 6.095 5.195 1.00 72.56 94 ALA A N 1
ATOM 760 C CA . ALA A 1 94 ? -2.766 5.133 6.271 1.00 72.56 94 ALA A CA 1
ATOM 761 C C . ALA A 1 94 ? -2.066 5.692 7.517 1.00 72.56 94 ALA A C 1
ATOM 763 O O . ALA A 1 94 ? -2.172 5.112 8.595 1.00 72.56 94 ALA A O 1
ATOM 764 N N . LYS A 1 95 ? -1.351 6.818 7.401 1.00 71.06 95 LYS A N 1
ATOM 765 C CA . LYS A 1 95 ? -0.745 7.500 8.559 1.00 71.06 95 LYS A CA 1
ATOM 766 C C . LYS A 1 95 ? -1.785 8.125 9.499 1.00 71.06 95 LYS A C 1
ATOM 768 O O . LYS A 1 95 ? -1.448 8.465 10.629 1.00 71.06 95 LYS A O 1
ATOM 773 N N . ARG A 1 96 ? -3.039 8.281 9.057 1.00 72.44 96 ARG A N 1
ATOM 774 C CA . ARG A 1 96 ? -4.147 8.793 9.880 1.00 72.44 96 ARG A CA 1
ATOM 775 C C . ARG A 1 96 ? -4.601 7.717 10.899 1.00 72.44 96 ARG A C 1
ATOM 777 O O . ARG A 1 96 ? -4.403 6.522 10.653 1.00 72.44 96 ARG A O 1
ATOM 784 N N . PRO A 1 97 ? -5.187 8.107 12.047 1.00 57.56 97 PRO A N 1
ATOM 785 C CA . PRO A 1 97 ? -5.733 7.150 13.010 1.00 57.56 97 PRO A CA 1
ATOM 786 C C . PRO A 1 97 ? -6.892 6.354 12.395 1.00 57.56 97 PRO A C 1
ATOM 788 O O . PRO A 1 97 ? -7.694 6.896 11.637 1.00 57.56 97 PRO A O 1
ATOM 791 N N . ALA A 1 98 ? -6.958 5.066 12.724 1.00 62.91 98 ALA A N 1
ATOM 792 C CA . ALA A 1 98 ? -8.021 4.151 12.319 1.00 62.91 98 ALA A CA 1
ATOM 793 C C . ALA A 1 98 ? -8.705 3.579 13.562 1.00 62.91 98 ALA A C 1
ATOM 795 O O . ALA A 1 98 ? -8.109 3.534 14.641 1.00 62.91 98 ALA A O 1
ATOM 796 N N . GLN A 1 99 ? -9.937 3.104 13.398 1.00 62.38 99 GLN A N 1
ATOM 797 C CA . GLN A 1 99 ? -10.606 2.321 14.434 1.00 62.38 99 GLN A CA 1
ATOM 798 C C . GLN A 1 99 ? -9.771 1.071 14.771 1.00 62.38 99 GLN A C 1
ATOM 800 O O . GLN A 1 99 ? -9.220 0.436 13.871 1.00 62.38 99 GLN A O 1
ATOM 805 N N . SER A 1 100 ? -9.697 0.696 16.053 1.00 59.75 100 SER A N 1
ATOM 806 C CA . SER A 1 100 ? -8.866 -0.421 16.544 1.00 59.75 100 SER A CA 1
ATOM 807 C C . SER A 1 100 ? -9.133 -1.747 15.821 1.00 59.75 100 SER A C 1
ATOM 809 O O . SER A 1 100 ? -8.211 -2.506 15.546 1.00 59.75 100 SER A O 1
ATOM 811 N N . THR A 1 101 ? -10.379 -1.995 15.415 1.00 67.12 101 THR A N 1
ATOM 812 C CA . THR A 1 101 ? -10.777 -3.180 14.636 1.00 67.12 101 THR A CA 1
ATOM 813 C C . THR A 1 101 ? -10.147 -3.222 13.234 1.00 67.12 101 THR A C 1
ATOM 815 O O .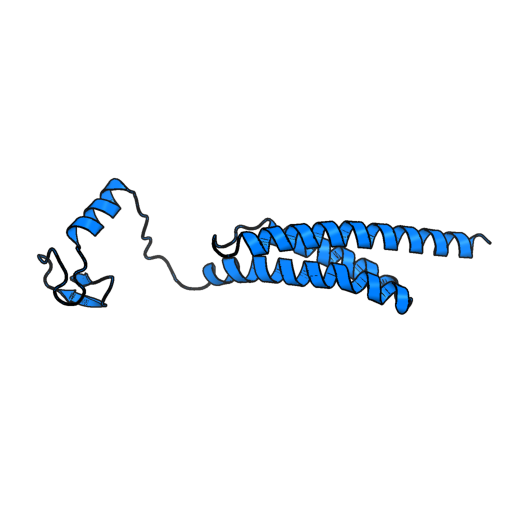 THR A 1 101 ? -9.891 -4.299 12.706 1.00 67.12 101 THR A O 1
ATOM 818 N N . PHE A 1 102 ? -9.851 -2.062 12.639 1.00 67.50 102 PHE A N 1
ATOM 819 C CA . PHE A 1 102 ? -9.266 -1.919 11.299 1.00 67.50 102 PHE A CA 1
ATOM 820 C C . PHE A 1 102 ? -7.759 -1.628 11.326 1.00 67.50 102 PHE A C 1
ATOM 822 O O . PHE A 1 102 ? -7.160 -1.323 10.292 1.00 67.50 102 PHE A O 1
ATOM 829 N N . GLU A 1 103 ? -7.111 -1.747 12.487 1.00 69.31 103 GLU A N 1
ATOM 830 C CA . GLU A 1 103 ? -5.673 -1.513 12.606 1.00 69.31 103 GLU A CA 1
ATOM 831 C C . GLU A 1 103 ? -4.858 -2.485 11.735 1.00 69.31 103 GLU A C 1
ATOM 833 O O . GLU A 1 103 ? -3.880 -2.077 11.104 1.00 69.31 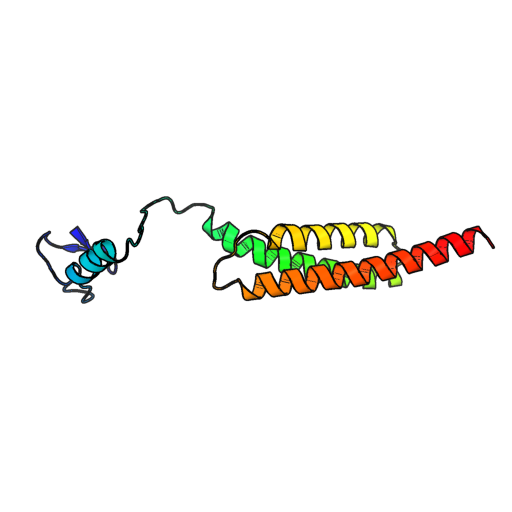103 GLU A O 1
ATOM 838 N N . TYR A 1 104 ? -5.297 -3.744 11.638 1.00 75.12 104 TYR A N 1
ATOM 839 C CA . TYR A 1 104 ? -4.687 -4.745 10.761 1.00 75.12 104 TYR A CA 1
ATOM 840 C C . TYR A 1 104 ? -4.799 -4.356 9.283 1.00 75.12 104 TYR A C 1
ATOM 842 O O . TYR A 1 104 ? -3.801 -4.395 8.569 1.00 75.12 104 TYR A O 1
ATOM 850 N N . VAL A 1 105 ? -5.976 -3.896 8.842 1.00 77.50 105 VAL A N 1
ATOM 851 C CA . VAL A 1 105 ? -6.212 -3.439 7.459 1.00 77.50 105 VAL A CA 1
ATOM 852 C C . VAL A 1 105 ? -5.331 -2.234 7.129 1.00 77.50 105 VAL A C 1
ATOM 854 O O . VAL A 1 105 ? -4.721 -2.184 6.065 1.00 77.50 105 VAL A O 1
ATOM 857 N N . ARG A 1 106 ? -5.172 -1.302 8.077 1.00 73.25 106 ARG A N 1
ATOM 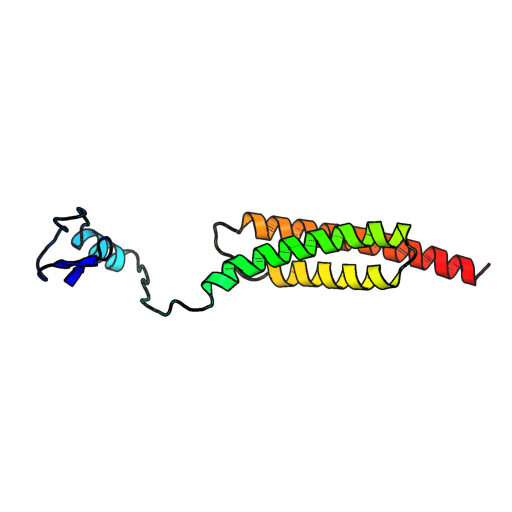858 C CA . ARG A 1 106 ? -4.256 -0.161 7.949 1.00 73.25 106 ARG A CA 1
ATOM 859 C C . ARG A 1 106 ? -2.802 -0.606 7.787 1.00 73.25 106 ARG A C 1
ATOM 861 O O . ARG A 1 106 ? -2.120 -0.133 6.884 1.00 73.25 106 ARG A O 1
ATOM 868 N N . LYS A 1 107 ? -2.319 -1.504 8.655 1.00 77.44 107 LYS A N 1
ATOM 869 C CA . LYS A 1 107 ? -0.944 -2.035 8.598 1.00 77.44 107 LYS A CA 1
ATOM 870 C C . LYS A 1 107 ? -0.684 -2.760 7.278 1.00 77.44 107 LYS A C 1
ATOM 872 O O . LYS A 1 107 ? 0.365 -2.561 6.672 1.00 77.44 107 LYS A O 1
ATOM 877 N N . PHE A 1 108 ? -1.660 -3.530 6.807 1.00 81.88 108 PHE A N 1
ATOM 878 C CA . PHE A 1 108 ? -1.574 -4.230 5.532 1.00 81.88 108 PHE A CA 1
ATOM 879 C C . PHE A 1 108 ? -1.580 -3.262 4.340 1.00 81.88 108 PHE A C 1
ATOM 881 O O . PHE A 1 108 ? -0.760 -3.404 3.441 1.00 81.88 108 PHE A O 1
ATOM 888 N N . GLY A 1 109 ? -2.424 -2.224 4.366 1.00 79.06 109 GLY A N 1
ATOM 889 C CA . GLY A 1 109 ? -2.433 -1.160 3.355 1.00 79.06 109 GLY A CA 1
ATOM 890 C C . GLY A 1 109 ? -1.110 -0.391 3.275 1.00 79.06 109 GLY A C 1
ATOM 891 O O . GLY A 1 109 ? -0.631 -0.115 2.178 1.00 79.06 109 GLY A O 1
ATOM 892 N N . ILE A 1 110 ? -0.458 -0.121 4.416 1.00 78.94 110 ILE A N 1
ATOM 893 C CA . ILE A 1 110 ? 0.900 0.456 4.449 1.00 78.94 110 ILE A CA 1
ATOM 894 C C . ILE A 1 110 ? 1.905 -0.498 3.809 1.00 78.94 110 ILE A C 1
ATOM 896 O O . ILE A 1 110 ? 2.694 -0.068 2.972 1.00 78.94 110 ILE A O 1
ATOM 900 N N . GLY A 1 111 ? 1.873 -1.778 4.191 1.00 85.81 111 GLY A N 1
ATOM 901 C CA . GLY A 1 111 ? 2.773 -2.791 3.642 1.00 85.81 111 GLY A CA 1
ATOM 902 C C . GLY A 1 111 ? 2.641 -2.916 2.125 1.00 85.81 111 GLY A C 1
ATOM 903 O O . GLY A 1 111 ? 3.641 -2.841 1.415 1.00 85.81 111 GLY A O 1
ATOM 904 N N . LEU A 1 112 ? 1.406 -3.014 1.627 1.00 85.38 112 LEU A N 1
ATOM 905 C CA . LEU A 1 112 ? 1.108 -3.048 0.195 1.00 85.38 112 LEU A CA 1
ATOM 906 C C . LEU A 1 112 ? 1.551 -1.770 -0.515 1.00 85.38 112 LEU A C 1
ATOM 908 O O . LEU A 1 112 ? 2.167 -1.859 -1.569 1.00 85.38 112 LEU A O 1
ATOM 912 N N . GLY A 1 113 ? 1.292 -0.596 0.066 1.00 83.56 113 GLY A N 1
ATOM 913 C CA . GLY A 1 113 ? 1.724 0.677 -0.507 1.00 83.56 113 GLY A CA 1
ATOM 914 C C . GLY A 1 113 ? 3.247 0.787 -0.613 1.00 83.56 113 GLY A C 1
ATOM 915 O O . GLY A 1 113 ? 3.751 1.224 -1.642 1.00 83.56 113 GLY A O 1
ATOM 916 N N . ILE A 1 114 ? 3.996 0.356 0.411 1.00 86.56 114 ILE A N 1
ATOM 917 C CA . ILE A 1 114 ? 5.470 0.351 0.386 1.00 86.56 114 ILE A CA 1
ATOM 918 C C . ILE A 1 114 ? 5.989 -0.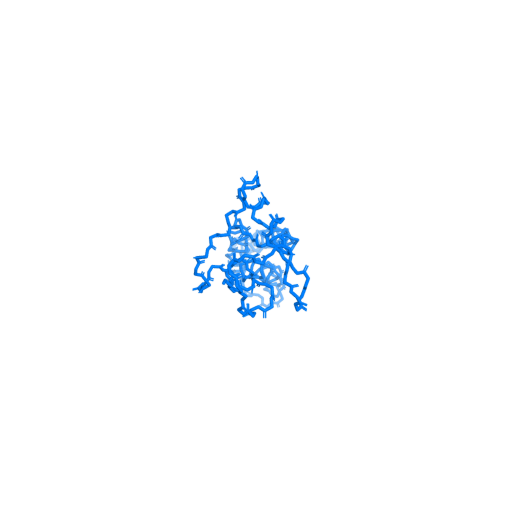636 -0.664 1.00 86.56 114 ILE A C 1
ATOM 920 O O . ILE A 1 114 ? 6.834 -0.265 -1.477 1.00 86.56 114 ILE A O 1
ATOM 924 N N . LEU A 1 115 ? 5.471 -1.868 -0.679 1.00 87.75 115 LEU A N 1
ATOM 925 C CA . LEU A 1 115 ? 5.847 -2.879 -1.672 1.00 87.75 115 LEU A CA 1
ATOM 926 C C . LEU A 1 115 ? 5.538 -2.409 -3.097 1.00 87.75 115 LEU A C 1
ATOM 928 O O . LEU A 1 115 ? 6.397 -2.495 -3.973 1.00 87.75 115 LEU A O 1
ATOM 932 N N . GLY A 1 116 ? 4.344 -1.854 -3.312 1.00 85.12 116 GLY A N 1
ATOM 933 C CA . GLY A 1 116 ? 3.922 -1.285 -4.587 1.00 85.12 116 GLY A CA 1
ATOM 934 C C . GLY A 1 116 ? 4.838 -0.153 -5.042 1.00 85.12 116 GLY A C 1
ATOM 935 O O . GLY A 1 116 ? 5.208 -0.109 -6.213 1.00 85.12 116 GLY A O 1
ATOM 936 N N . LEU A 1 117 ? 5.280 0.716 -4.129 1.00 86.69 117 LEU A N 1
ATOM 937 C CA . LEU A 1 117 ? 6.204 1.811 -4.438 1.00 86.69 117 LEU A CA 1
ATOM 938 C C . LEU A 1 117 ? 7.589 1.287 -4.848 1.00 86.69 117 LEU A C 1
ATOM 940 O O . LEU A 1 117 ? 8.139 1.752 -5.844 1.00 86.69 117 LEU A O 1
ATOM 944 N N . ILE A 1 118 ? 8.121 0.282 -4.142 1.00 89.62 118 ILE A N 1
ATOM 945 C CA . ILE A 1 118 ? 9.402 -0.360 -4.486 1.00 89.62 118 ILE A CA 1
ATOM 946 C C . ILE A 1 118 ? 9.325 -0.988 -5.882 1.00 89.62 118 ILE A C 1
ATOM 948 O O . ILE A 1 118 ? 10.156 -0.687 -6.738 1.00 89.62 118 ILE A O 1
ATOM 952 N N . ILE A 1 119 ? 8.303 -1.811 -6.132 1.00 87.75 119 ILE A N 1
ATOM 953 C CA . ILE A 1 119 ? 8.121 -2.504 -7.414 1.00 87.75 119 ILE A CA 1
ATOM 954 C C . ILE A 1 119 ? 7.926 -1.492 -8.550 1.00 87.75 119 ILE A C 1
ATOM 956 O O . ILE A 1 119 ? 8.600 -1.579 -9.576 1.00 87.75 119 ILE A O 1
ATOM 960 N N . SER A 1 120 ? 7.056 -0.496 -8.353 1.00 86.00 120 SER A N 1
ATOM 961 C CA . SER A 1 120 ? 6.801 0.554 -9.349 1.00 86.00 120 SER A CA 1
ATOM 962 C C . SER A 1 120 ? 8.065 1.346 -9.677 1.00 86.00 120 SER A C 1
ATOM 964 O O . SER A 1 120 ? 8.305 1.651 -10.841 1.00 86.00 120 SER A O 1
ATOM 966 N N . SER A 1 121 ? 8.887 1.655 -8.669 1.00 86.69 121 SER A N 1
ATOM 967 C CA . SER A 1 121 ? 10.147 2.384 -8.845 1.00 86.69 121 SER A CA 1
ATOM 968 C C . SER A 1 121 ? 11.163 1.582 -9.664 1.00 86.69 121 SER A C 1
ATOM 970 O O . SER A 1 121 ? 11.755 2.113 -10.601 1.00 86.69 121 SER A O 1
ATOM 972 N N . ILE A 1 122 ? 11.315 0.283 -9.376 1.00 89.94 122 ILE A N 1
ATOM 973 C CA . ILE A 1 122 ? 12.211 -0.605 -10.134 1.00 89.94 122 ILE A CA 1
ATOM 974 C C . ILE A 1 122 ? 11.780 -0.684 -11.602 1.00 89.94 122 ILE A C 1
ATOM 976 O O . ILE A 1 122 ? 12.606 -0.505 -12.496 1.00 89.94 122 ILE A O 1
ATOM 980 N N . ILE A 1 123 ? 10.488 -0.913 -11.859 1.00 85.88 123 ILE A N 1
ATOM 981 C CA . ILE A 1 123 ? 9.952 -0.988 -13.226 1.00 85.88 123 ILE A CA 1
ATOM 982 C C . ILE A 1 123 ? 10.154 0.346 -13.949 1.00 85.88 123 ILE A C 1
ATOM 984 O O . ILE A 1 123 ? 10.589 0.358 -15.097 1.00 85.88 123 ILE A O 1
ATOM 988 N N . PHE A 1 124 ? 9.888 1.468 -13.278 1.00 85.94 124 PHE A N 1
ATOM 989 C CA . PHE A 1 124 ? 10.093 2.794 -13.850 1.00 85.94 124 PHE A CA 1
ATOM 990 C C . PHE A 1 124 ? 11.554 3.025 -14.259 1.00 85.94 124 PHE A C 1
ATOM 992 O O . PHE A 1 124 ? 11.803 3.468 -15.377 1.00 85.94 124 PHE A O 1
ATOM 999 N N . LEU A 1 125 ? 12.519 2.673 -13.402 1.00 87.81 125 LEU A N 1
ATOM 1000 C CA . LEU A 1 125 ? 13.947 2.786 -13.716 1.00 87.81 125 LEU A CA 1
ATOM 1001 C C . LEU A 1 125 ? 14.358 1.900 -14.896 1.00 87.81 125 LEU A C 1
ATOM 1003 O O . LEU A 1 125 ? 15.112 2.353 -15.754 1.00 87.81 125 LEU A O 1
ATOM 1007 N N . LEU A 1 126 ? 13.849 0.666 -14.962 1.00 87.50 126 LEU A N 1
ATOM 1008 C CA . LEU A 1 126 ? 14.113 -0.239 -16.084 1.00 87.50 126 LEU A CA 1
ATOM 1009 C C . LEU A 1 126 ? 13.595 0.338 -17.401 1.00 87.50 126 LEU A C 1
ATOM 1011 O O . LEU A 1 126 ? 14.337 0.404 -18.376 1.00 87.50 126 LEU A O 1
ATOM 1015 N N . VAL A 1 127 ? 12.344 0.800 -17.423 1.00 84.44 127 VAL A N 1
ATOM 1016 C CA . VAL A 1 127 ? 11.749 1.446 -18.601 1.00 84.44 127 VAL A CA 1
ATOM 1017 C C . VAL A 1 127 ? 12.576 2.657 -19.022 1.00 84.44 127 VAL A C 1
ATOM 1019 O O . VAL A 1 127 ? 12.914 2.798 -20.195 1.00 84.44 127 VAL A O 1
ATOM 1022 N N . LEU A 1 128 ? 12.940 3.511 -18.066 1.00 84.75 128 LEU A N 1
ATOM 1023 C CA . LEU A 1 128 ? 13.709 4.721 -18.329 1.00 84.75 128 LEU A CA 1
ATOM 1024 C C . LEU A 1 128 ? 15.084 4.375 -18.926 1.00 84.75 128 LEU A C 1
ATOM 1026 O O . LEU A 1 128 ? 15.473 4.950 -19.939 1.00 84.75 128 LEU A O 1
ATOM 1030 N N . TYR A 1 129 ? 15.765 3.363 -18.386 1.00 88.69 129 TYR A N 1
ATOM 1031 C CA . TYR A 1 129 ? 17.013 2.846 -18.945 1.00 88.69 129 TYR A CA 1
ATOM 1032 C C . TYR A 1 129 ? 16.853 2.360 -20.393 1.00 88.69 129 TYR A C 1
ATOM 1034 O O . TYR A 1 129 ? 17.607 2.796 -21.261 1.00 88.69 129 TYR A O 1
ATOM 1042 N N . PHE A 1 130 ? 15.855 1.515 -20.678 1.00 85.50 130 PHE A N 1
ATOM 1043 C CA . PHE A 1 130 ? 15.619 1.008 -22.035 1.00 85.50 130 PHE A CA 1
ATOM 1044 C C . PHE A 1 130 ? 15.262 2.122 -23.023 1.00 85.50 130 PHE A C 1
ATOM 1046 O O . PHE A 1 130 ? 15.765 2.124 -24.144 1.00 85.50 130 PHE A O 1
ATOM 1053 N N . THR A 1 131 ? 14.444 3.095 -22.611 1.00 81.81 131 THR A N 1
ATOM 1054 C CA . THR A 1 131 ? 14.101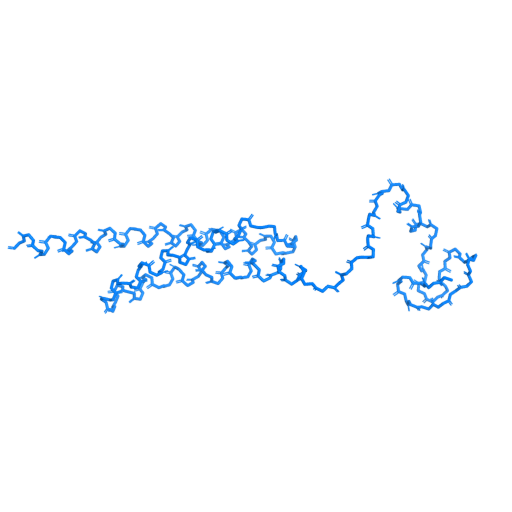 4.239 -23.472 1.00 81.81 131 THR A CA 1
ATOM 1055 C C . THR A 1 131 ? 15.322 5.100 -23.793 1.00 81.81 131 THR A C 1
ATOM 1057 O O . THR A 1 131 ? 15.554 5.391 -24.963 1.00 81.81 131 THR A O 1
ATOM 1060 N N . ILE A 1 132 ? 16.163 5.438 -22.809 1.00 85.62 132 ILE A N 1
ATOM 1061 C CA . ILE A 1 132 ? 17.401 6.194 -23.060 1.00 85.62 132 ILE A CA 1
ATOM 1062 C C . ILE A 1 132 ? 18.361 5.394 -23.943 1.00 85.62 132 ILE A C 1
ATOM 1064 O O . ILE A 1 132 ? 18.891 5.945 -24.903 1.00 85.62 132 ILE A O 1
ATOM 1068 N N . ALA A 1 133 ? 18.563 4.105 -23.657 1.00 85.75 133 ALA A N 1
ATOM 1069 C CA . ALA A 1 133 ? 19.434 3.246 -24.456 1.00 85.75 133 ALA A CA 1
ATOM 1070 C C . ALA A 1 133 ? 18.983 3.185 -25.924 1.00 85.75 133 ALA A C 1
ATOM 1072 O O . ALA A 1 133 ? 19.821 3.262 -26.814 1.00 85.75 133 ALA A O 1
ATOM 1073 N N . SER A 1 134 ? 17.670 3.121 -26.172 1.00 82.81 134 SER A N 1
ATOM 1074 C CA . SER A 1 134 ? 17.110 3.113 -27.530 1.00 82.81 134 SER A CA 1
ATOM 1075 C C . SER A 1 134 ? 17.265 4.438 -28.283 1.00 82.81 134 SER A C 1
ATOM 1077 O O . SER A 1 134 ? 17.306 4.439 -29.504 1.00 82.81 134 SER A O 1
ATOM 1079 N N . ILE A 1 135 ? 17.346 5.566 -27.570 1.00 83.31 135 ILE A N 1
ATOM 1080 C CA . ILE A 1 135 ? 17.576 6.890 -28.170 1.00 83.31 135 ILE A CA 1
ATOM 1081 C C . ILE A 1 135 ? 19.064 7.088 -28.497 1.00 83.31 135 ILE A C 1
ATOM 1083 O O . ILE A 1 135 ? 19.399 7.856 -29.395 1.00 83.31 135 ILE A O 1
ATOM 1087 N N . LEU A 1 136 ? 19.952 6.436 -27.741 1.00 78.50 136 LEU A N 1
ATOM 1088 C CA . LEU A 1 136 ? 21.400 6.595 -27.865 1.00 78.50 136 LEU A CA 1
ATOM 1089 C C . LEU A 1 136 ? 22.046 5.630 -28.880 1.00 78.50 136 LEU A C 1
ATOM 1091 O O . LEU A 1 136 ? 23.193 5.868 -29.257 1.00 78.50 136 LEU A O 1
ATOM 1095 N N . SER A 1 137 ? 21.356 4.551 -29.277 1.00 66.00 137 SER A N 1
ATOM 1096 C CA . SER A 1 137 ? 21.808 3.592 -30.303 1.00 66.00 137 SER A CA 1
ATOM 1097 C C . SER A 1 137 ? 21.398 4.018 -31.705 1.00 66.00 137 SER A C 1
ATOM 1099 O O . SER A 1 137 ? 22.249 3.923 -32.613 1.00 66.00 137 SER A O 1
#